Protein AF-A0A3A4VIE0-F1 (afdb_monomer_lite)

Secondary structure (DSSP, 8-state):
--HHHHHHHHHT----HHHHHHHHHHHHHHHHHHHHHHHHHHHHHHHHHHHTGGGSSSHHHHHHHHHHSHHHHHHHHHHHHHHHHHHHHHHHHHHHHHHHHHHHH-

Sequence (106 aa):
MEFKQIINRVEQGGLSGDEIASYRNFCAVWLYRFYEEVGNLSAKAAVWMTANRENYKSQAECERAWDATEEGQTLTRKKNTIKGLEHIQEVLTSQHFMLTKELKNT

Radius of gyration: 19.25 Å; chains: 1; bounding box: 42×22×57 Å

Foldseek 3Di:
DDPVVLVVVLVVDPDDLVNLVVLLVVLVVLLVVLVVLLVVLVVVLVVQCVVCVVVDPDSVRSLVVCCPDPSNVVSVVSVVVSVVSVVSNVSSVVVNVVVVVVVVVD

Structure (mmCIF, N/CA/C/O backbone):
data_AF-A0A3A4VIE0-F1
#
_entry.id   AF-A0A3A4VIE0-F1
#
loop_
_atom_site.group_PDB
_atom_site.id
_atom_site.type_symbol
_atom_site.label_atom_id
_atom_site.label_alt_id
_atom_site.label_comp_id
_atom_site.label_asym_id
_atom_site.label_entity_id
_atom_site.label_seq_id
_atom_site.pdbx_PDB_ins_code
_atom_site.Cartn_x
_atom_site.Cartn_y
_atom_site.Cartn_z
_atom_site.occupancy
_atom_site.B_iso_or_equiv
_atom_site.auth_seq_id
_atom_site.auth_comp_id
_atom_site.auth_asym_id
_atom_site.auth_atom_id
_atom_site.pdbx_PDB_model_num
ATOM 1 N N . MET A 1 1 ? -13.818 -13.597 5.359 1.00 57.72 1 MET A N 1
ATOM 2 C CA . MET A 1 1 ? -14.251 -12.188 5.388 1.00 57.72 1 MET A CA 1
ATOM 3 C C . MET A 1 1 ? -13.438 -11.453 4.346 1.00 57.72 1 MET A C 1
ATOM 5 O O . MET A 1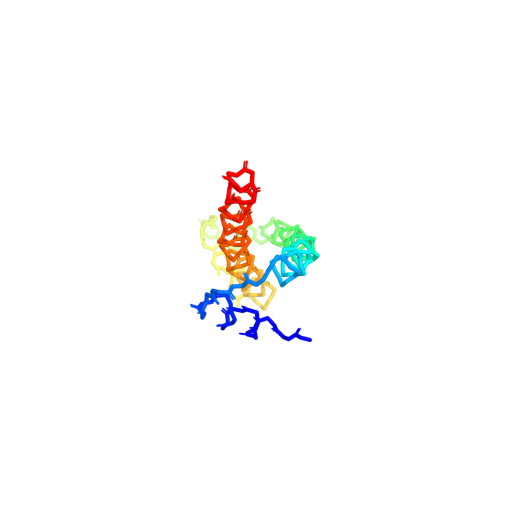 1 ? -12.216 -11.549 4.378 1.00 57.72 1 MET A O 1
ATOM 9 N N . GLU A 1 2 ? -14.098 -10.835 3.377 1.00 72.94 2 GLU A N 1
ATOM 10 C CA . GLU A 1 2 ? -13.431 -10.136 2.278 1.00 72.94 2 GLU A CA 1
ATOM 11 C C . GLU A 1 2 ? -13.166 -8.671 2.635 1.00 72.94 2 GLU A C 1
ATOM 13 O O . GLU A 1 2 ? -13.917 -8.063 3.395 1.00 72.94 2 GLU A O 1
ATOM 18 N N . PHE A 1 3 ? -12.122 -8.082 2.047 1.00 70.69 3 PHE A N 1
ATOM 19 C CA . PHE A 1 3 ? -11.702 -6.699 2.305 1.00 70.69 3 PHE A CA 1
ATOM 20 C C . PHE A 1 3 ? -12.848 -5.682 2.149 1.00 70.69 3 PHE A C 1
ATOM 22 O O . PHE A 1 3 ? -13.045 -4.819 3.000 1.00 70.69 3 PHE A O 1
ATOM 29 N N . LYS A 1 4 ? -13.681 -5.857 1.115 1.00 79.50 4 LYS A N 1
ATOM 30 C CA . LYS A 1 4 ? -14.856 -5.015 0.849 1.00 79.50 4 LYS A CA 1
ATOM 31 C C . LYS A 1 4 ? -15.886 -5.037 1.987 1.00 79.50 4 LYS A C 1
ATOM 33 O O . LYS A 1 4 ? -16.542 -4.033 2.237 1.00 79.50 4 LYS A O 1
ATOM 38 N N . GLN A 1 5 ? -16.024 -6.164 2.687 1.00 83.00 5 GLN A N 1
ATOM 39 C CA . GLN A 1 5 ? -16.972 -6.298 3.798 1.00 83.00 5 GLN A CA 1
ATOM 40 C C . GLN A 1 5 ? -16.523 -5.477 5.011 1.00 83.00 5 GLN A C 1
ATOM 42 O O . GLN A 1 5 ? -17.357 -4.856 5.662 1.00 83.00 5 GLN A O 1
ATOM 47 N N . ILE A 1 6 ? -15.213 -5.434 5.275 1.00 82.06 6 ILE A N 1
ATOM 48 C CA . ILE A 1 6 ? -14.641 -4.639 6.369 1.00 82.06 6 ILE A CA 1
ATOM 49 C C . ILE A 1 6 ? -14.801 -3.148 6.074 1.00 82.06 6 ILE A C 1
ATOM 51 O O . ILE A 1 6 ? -15.248 -2.419 6.950 1.00 82.06 6 ILE A O 1
ATOM 55 N N . ILE A 1 7 ? -14.527 -2.708 4.840 1.00 80.62 7 ILE A N 1
ATOM 56 C CA . ILE A 1 7 ? -14.722 -1.305 4.432 1.00 80.62 7 ILE A CA 1
ATOM 57 C C . ILE A 1 7 ? -16.167 -0.872 4.666 1.00 80.62 7 ILE A C 1
ATOM 59 O O . ILE A 1 7 ? -16.407 0.063 5.424 1.00 80.62 7 ILE A O 1
ATOM 63 N N . ASN A 1 8 ? -17.125 -1.605 4.094 1.00 85.81 8 ASN A N 1
ATOM 64 C CA . ASN A 1 8 ? -18.542 -1.277 4.233 1.00 85.81 8 ASN A CA 1
ATOM 65 C C . ASN A 1 8 ? -18.970 -1.225 5.707 1.00 85.81 8 ASN A C 1
ATOM 67 O O . ASN A 1 8 ? -19.764 -0.374 6.098 1.00 85.81 8 ASN A O 1
ATOM 71 N N . ARG A 1 9 ? -18.451 -2.136 6.540 1.00 87.12 9 ARG A N 1
ATOM 72 C CA . ARG A 1 9 ? -18.788 -2.175 7.965 1.00 87.12 9 ARG A CA 1
ATOM 73 C C . ARG A 1 9 ? -18.185 -0.995 8.732 1.00 87.12 9 ARG A C 1
ATOM 75 O O . ARG A 1 9 ? -18.868 -0.442 9.589 1.00 87.12 9 ARG A O 1
ATOM 82 N N . VAL A 1 10 ? -16.952 -0.596 8.415 1.00 84.50 10 VAL A N 1
ATOM 83 C CA . VAL A 1 10 ? -16.289 0.585 8.996 1.00 84.50 10 VAL A CA 1
ATOM 84 C C . VAL A 1 10 ? -17.020 1.871 8.604 1.00 84.50 10 VAL A C 1
ATOM 86 O O . VAL A 1 10 ? -17.255 2.712 9.470 1.00 84.50 10 VAL A O 1
ATOM 89 N N . GLU A 1 11 ? -17.439 1.998 7.342 1.00 84.31 11 GLU A N 1
ATOM 90 C CA . GLU A 1 11 ? -18.217 3.142 6.841 1.00 84.31 11 GLU A CA 1
ATOM 91 C C . GLU A 1 11 ? -19.582 3.282 7.530 1.00 84.31 11 GLU A C 1
ATOM 93 O O . GLU A 1 11 ? -20.022 4.396 7.806 1.00 84.31 11 GLU A O 1
ATOM 98 N N . GLN A 1 12 ? -20.241 2.165 7.854 1.00 86.31 12 GLN A N 1
ATOM 99 C CA . GLN A 1 12 ? -21.518 2.160 8.581 1.00 86.31 12 GLN A CA 1
ATOM 100 C C . GLN A 1 12 ? -21.402 2.672 10.029 1.00 86.31 12 GLN A C 1
ATOM 102 O O . GLN A 1 12 ? -22.414 3.043 10.623 1.00 86.31 12 GLN A O 1
ATOM 107 N N . GLY A 1 13 ? -20.194 2.706 10.602 1.00 82.19 13 GLY A N 1
ATOM 108 C CA . GLY A 1 13 ? -19.962 3.154 11.975 1.00 82.19 13 GLY A CA 1
ATOM 109 C C . GLY A 1 13 ? -20.574 2.234 13.040 1.00 82.19 13 GLY A C 1
ATOM 110 O O . GLY A 1 13 ? -21.009 1.117 12.761 1.00 82.19 13 GLY A O 1
ATOM 111 N N . GLY A 1 14 ? -20.565 2.680 14.301 1.00 82.50 14 GLY A N 1
ATOM 112 C CA . GLY A 1 14 ? -21.124 1.908 15.421 1.00 82.50 14 GLY A CA 1
ATOM 113 C C . GLY A 1 14 ? -20.462 0.537 15.599 1.00 82.50 14 GLY A C 1
ATOM 114 O O . GLY A 1 14 ? -21.149 -0.471 15.769 1.00 82.50 14 GLY A O 1
ATOM 115 N N . LEU A 1 15 ? -19.136 0.476 15.465 1.00 86.88 15 LEU A N 1
ATOM 116 C CA . LEU A 1 15 ? -18.385 -0.756 15.684 1.00 86.88 15 LEU A CA 1
ATOM 117 C C . LEU A 1 15 ? -18.271 -1.053 17.179 1.00 86.88 15 LEU A C 1
ATOM 119 O O . LEU A 1 15 ? -17.959 -0.170 17.979 1.00 86.88 15 LEU A O 1
ATOM 123 N N . SER A 1 16 ? -18.468 -2.316 17.541 1.00 88.38 16 SER A N 1
ATOM 124 C CA . SER A 1 16 ? -18.116 -2.825 18.865 1.00 88.38 16 SER A CA 1
ATOM 125 C C . SER A 1 16 ? -16.595 -2.868 19.063 1.00 88.38 16 SER A C 1
ATOM 127 O O . SER A 1 16 ? -15.816 -2.899 18.105 1.00 88.38 16 SER A O 1
ATOM 129 N N . GLY A 1 17 ? -16.156 -2.912 20.326 1.00 86.38 17 GLY A N 1
ATOM 130 C CA . GLY A 1 17 ? -14.735 -3.059 20.662 1.00 86.38 17 GLY A CA 1
ATOM 131 C C . GLY A 1 17 ? -14.098 -4.308 20.038 1.00 86.38 17 GLY A C 1
ATOM 132 O O . GLY A 1 17 ? -12.982 -4.229 19.523 1.00 86.38 17 GLY A O 1
ATOM 133 N N . ASP A 1 18 ? -14.832 -5.425 20.007 1.00 88.94 18 ASP A N 1
ATOM 134 C CA . ASP A 1 18 ? -14.372 -6.690 19.421 1.00 88.94 18 ASP A CA 1
ATOM 135 C C . ASP A 1 18 ? -14.240 -6.609 17.894 1.00 88.94 18 ASP A C 1
ATOM 137 O O . ASP A 1 18 ? -13.251 -7.086 17.330 1.00 88.94 18 ASP A O 1
ATOM 141 N N . GLU A 1 19 ? -15.191 -5.958 17.212 1.00 90.62 19 GLU A N 1
ATOM 142 C CA . GLU A 1 19 ? -15.096 -5.698 15.769 1.00 90.62 19 GLU A CA 1
ATOM 143 C C . GLU A 1 19 ? -13.873 -4.835 15.452 1.00 90.62 19 GLU A C 1
ATOM 145 O O . GLU A 1 19 ? -13.097 -5.170 14.557 1.00 90.62 19 GLU A O 1
ATOM 150 N N . ILE A 1 20 ? -13.642 -3.769 16.223 1.00 88.88 20 ILE A N 1
ATOM 151 C CA . ILE A 1 20 ? -12.481 -2.895 16.030 1.00 88.88 20 ILE A CA 1
ATOM 152 C C . ILE A 1 20 ? -11.176 -3.667 16.227 1.00 88.88 20 ILE A C 1
ATOM 154 O O . ILE A 1 20 ? -10.267 -3.552 15.403 1.00 88.88 20 ILE A O 1
ATOM 158 N N . ALA A 1 21 ? -11.066 -4.472 17.286 1.00 88.44 21 ALA A N 1
ATOM 159 C CA . ALA A 1 21 ? -9.880 -5.289 17.532 1.00 88.44 21 ALA A CA 1
ATOM 160 C C . ALA A 1 21 ? -9.639 -6.291 16.390 1.00 88.44 21 ALA A C 1
ATOM 162 O O . ALA A 1 21 ? -8.520 -6.391 15.875 1.00 88.44 21 ALA A O 1
ATOM 163 N N . SER A 1 22 ? -10.697 -6.973 15.943 1.00 91.25 22 SER A N 1
ATOM 164 C CA . SER A 1 22 ? -10.643 -7.931 14.837 1.00 91.25 22 SER A CA 1
ATOM 165 C C . SER A 1 22 ? -10.202 -7.272 13.527 1.00 91.25 22 SER A C 1
ATOM 167 O O . SER A 1 22 ? -9.290 -7.762 12.856 1.00 91.25 22 SER A O 1
ATOM 169 N N . TYR A 1 23 ? -10.773 -6.114 13.185 1.00 92.50 23 TYR A N 1
ATOM 170 C CA . TYR A 1 23 ? -10.452 -5.406 11.945 1.00 92.50 23 TYR A CA 1
ATOM 171 C C . TYR A 1 23 ? -9.063 -4.768 11.973 1.00 92.50 23 TYR A C 1
ATOM 173 O O . TYR A 1 23 ? -8.373 -4.783 10.954 1.00 92.50 23 TYR A O 1
ATOM 181 N N . ARG A 1 24 ? -8.590 -4.280 13.129 1.00 90.06 24 ARG A N 1
ATOM 182 C CA . ARG A 1 24 ? -7.201 -3.810 13.278 1.00 90.06 24 ARG A CA 1
ATOM 183 C C . ARG A 1 24 ? -6.205 -4.951 13.092 1.00 90.06 24 ARG A C 1
ATOM 185 O O . ARG A 1 24 ? -5.217 -4.774 12.383 1.00 90.06 24 ARG A O 1
ATOM 192 N N . ASN A 1 25 ? -6.482 -6.125 13.664 1.00 91.00 25 ASN A N 1
ATOM 193 C CA . ASN A 1 25 ? -5.648 -7.311 13.463 1.00 91.00 25 ASN A CA 1
ATOM 194 C C . ASN A 1 25 ? -5.642 -7.760 11.993 1.00 91.00 25 ASN A C 1
ATOM 196 O O . ASN A 1 25 ? -4.584 -8.045 11.435 1.00 91.00 25 ASN A O 1
ATOM 200 N N . PHE A 1 26 ? -6.808 -7.755 11.338 1.00 90.69 26 PHE A N 1
ATOM 201 C CA . PHE A 1 26 ? -6.905 -8.006 9.902 1.00 90.69 26 PHE A CA 1
ATOM 202 C C . PHE A 1 26 ? -6.019 -7.036 9.105 1.00 90.69 26 PHE A C 1
ATOM 204 O O . PHE A 1 26 ? -5.212 -7.487 8.291 1.00 90.69 26 PHE A O 1
ATOM 211 N N . CYS A 1 27 ? -6.120 -5.725 9.358 1.00 91.75 27 CYS A N 1
ATOM 212 C CA . CYS A 1 27 ? -5.324 -4.722 8.646 1.00 91.75 27 CYS A CA 1
ATOM 213 C C . CYS A 1 27 ? -3.822 -4.961 8.835 1.00 91.75 27 CYS A C 1
ATOM 215 O O . CYS A 1 27 ? -3.092 -4.987 7.849 1.00 91.75 27 CYS A O 1
ATOM 217 N N . ALA A 1 28 ? -3.375 -5.225 10.066 1.00 91.44 28 ALA A N 1
ATOM 218 C CA . ALA A 1 28 ? -1.966 -5.47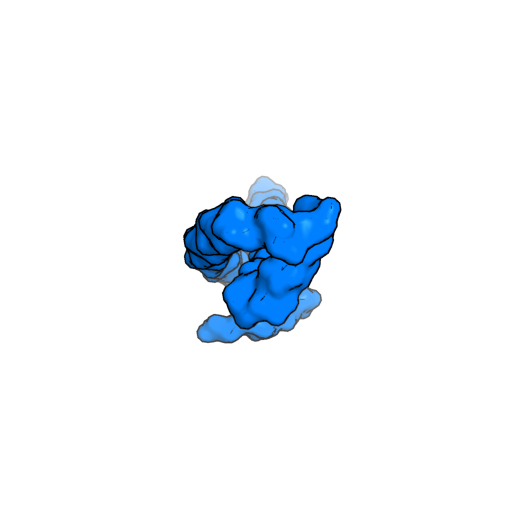1 10.367 1.00 91.44 28 ALA A CA 1
ATOM 219 C C . ALA A 1 28 ? -1.396 -6.678 9.598 1.00 91.44 28 ALA A C 1
ATOM 221 O O . ALA A 1 28 ? -0.329 -6.578 8.989 1.00 91.44 28 ALA A O 1
ATOM 222 N N . VAL A 1 29 ? -2.122 -7.803 9.572 1.00 92.25 29 VAL A N 1
ATOM 223 C CA . VAL A 1 29 ? -1.692 -9.018 8.856 1.00 92.25 29 VAL A CA 1
ATOM 224 C C . VAL A 1 29 ? -1.588 -8.771 7.352 1.00 92.25 29 VAL A C 1
ATOM 226 O O . VAL A 1 29 ? -0.621 -9.195 6.717 1.00 92.25 29 VAL A O 1
ATOM 229 N N . TRP A 1 30 ? -2.575 -8.094 6.765 1.00 91.81 30 TRP A N 1
ATOM 230 C CA . TRP A 1 30 ? -2.585 -7.836 5.326 1.00 91.81 30 TRP A CA 1
ATOM 231 C C . TRP A 1 30 ? -1.561 -6.789 4.906 1.00 91.81 30 TRP A C 1
ATOM 233 O O . TRP A 1 30 ? -0.895 -6.983 3.893 1.00 91.81 30 TRP A O 1
ATOM 243 N N . LEU A 1 31 ? -1.388 -5.725 5.689 1.00 94.06 31 LEU A N 1
ATOM 244 C CA . LEU A 1 31 ? -0.352 -4.726 5.441 1.00 94.06 31 LEU A CA 1
ATOM 245 C C . LEU A 1 31 ? 1.032 -5.360 5.453 1.00 94.06 31 LEU A C 1
ATOM 247 O O . LEU A 1 31 ? 1.787 -5.149 4.510 1.00 94.06 31 LEU A O 1
ATOM 251 N N . TYR A 1 32 ? 1.336 -6.200 6.447 1.00 94.81 32 TYR A N 1
ATOM 252 C CA . TYR A 1 32 ? 2.605 -6.926 6.497 1.00 94.81 32 TYR A CA 1
ATOM 253 C C . TYR A 1 32 ? 2.870 -7.710 5.202 1.00 94.81 32 TYR A C 1
ATOM 255 O O . TYR A 1 32 ? 3.907 -7.520 4.566 1.00 94.81 32 TYR A O 1
ATOM 263 N N . ARG A 1 33 ? 1.898 -8.521 4.760 1.00 93.19 33 ARG A N 1
ATOM 264 C CA . ARG A 1 33 ? 2.011 -9.307 3.520 1.00 93.19 33 ARG A CA 1
ATOM 265 C C . ARG A 1 33 ? 2.202 -8.422 2.293 1.00 93.19 33 ARG A C 1
ATOM 267 O O . ARG A 1 33 ? 3.061 -8.695 1.460 1.00 93.19 33 ARG A O 1
ATOM 274 N N . PHE A 1 34 ? 1.423 -7.350 2.174 1.00 94.19 34 PHE A N 1
ATOM 275 C CA . PHE A 1 34 ? 1.537 -6.462 1.023 1.00 94.19 34 PHE A CA 1
ATOM 276 C C . PHE A 1 34 ? 2.855 -5.690 1.005 1.00 94.19 34 PHE A C 1
ATOM 278 O O . PHE A 1 34 ? 3.408 -5.515 -0.077 1.00 94.19 34 PHE A O 1
ATOM 285 N N . TYR A 1 35 ? 3.388 -5.258 2.151 1.00 96.38 35 TYR A N 1
ATOM 286 C CA . TYR A 1 35 ? 4.706 -4.623 2.194 1.00 96.38 35 TYR A CA 1
ATOM 287 C C . TYR A 1 35 ? 5.817 -5.585 1.779 1.00 96.38 35 TYR A C 1
ATOM 289 O O . TYR A 1 35 ? 6.710 -5.175 1.041 1.00 96.38 35 TYR A O 1
ATOM 297 N N . GLU A 1 36 ? 5.754 -6.854 2.189 1.00 96.94 36 GLU A N 1
ATOM 298 C CA . GLU A 1 36 ? 6.712 -7.876 1.755 1.00 96.94 36 GLU A CA 1
ATOM 299 C C . GLU A 1 36 ? 6.658 -8.076 0.230 1.00 96.94 36 GLU A C 1
ATOM 301 O O . GLU A 1 36 ? 7.676 -8.000 -0.462 1.00 96.94 36 GLU A O 1
ATOM 306 N N . GLU A 1 37 ? 5.456 -8.240 -0.325 1.00 95.44 37 GLU A N 1
ATOM 307 C CA . GLU A 1 37 ? 5.254 -8.379 -1.769 1.00 95.44 37 GLU A CA 1
ATOM 308 C C . GLU A 1 37 ? 5.701 -7.134 -2.550 1.00 95.44 37 GLU A C 1
ATOM 310 O O . GLU A 1 37 ? 6.327 -7.252 -3.607 1.00 95.44 37 GLU A O 1
ATOM 315 N N . VAL A 1 38 ? 5.405 -5.935 -2.039 1.00 96.44 38 VAL A N 1
ATOM 316 C CA . VAL A 1 38 ? 5.857 -4.666 -2.625 1.00 96.44 38 VAL A CA 1
ATOM 317 C C . VAL A 1 38 ? 7.373 -4.550 -2.559 1.00 96.44 38 VAL A C 1
ATOM 319 O O . VAL A 1 38 ? 7.969 -4.144 -3.552 1.00 96.44 38 VAL A O 1
ATOM 322 N N . GLY A 1 39 ? 8.008 -4.946 -1.455 1.00 96.94 39 GLY A N 1
ATOM 323 C CA . GLY A 1 39 ? 9.465 -4.975 -1.327 1.00 96.94 39 GLY A CA 1
ATOM 324 C C . GLY A 1 39 ? 10.111 -5.854 -2.398 1.00 96.94 39 GLY A C 1
ATOM 325 O O . GLY A 1 39 ? 11.020 -5.409 -3.102 1.00 96.94 39 GLY A O 1
ATOM 326 N N . ASN A 1 40 ? 9.568 -7.056 -2.606 1.00 96.88 40 ASN A N 1
ATOM 327 C CA . ASN A 1 40 ? 10.032 -7.979 -3.642 1.00 96.88 40 ASN A CA 1
ATOM 328 C C . ASN A 1 40 ? 9.864 -7.403 -5.058 1.00 96.88 40 ASN A C 1
ATOM 330 O O . ASN A 1 40 ? 10.790 -7.454 -5.870 1.00 96.88 40 ASN A O 1
ATOM 334 N N . LEU A 1 41 ? 8.704 -6.817 -5.363 1.00 95.94 41 LEU A N 1
ATOM 335 C CA . LEU A 1 41 ? 8.444 -6.186 -6.661 1.00 95.94 41 LEU A CA 1
ATOM 336 C C . LEU A 1 41 ? 9.300 -4.931 -6.884 1.00 95.94 41 LEU A C 1
ATOM 338 O O . LEU A 1 41 ? 9.762 -4.695 -7.997 1.00 95.94 41 LEU A O 1
ATOM 342 N N . SER A 1 42 ? 9.557 -4.142 -5.842 1.00 95.19 42 SER A N 1
ATOM 343 C CA . SER A 1 42 ? 10.448 -2.982 -5.905 1.00 95.19 42 SER A CA 1
ATOM 344 C C . SER A 1 42 ? 11.901 -3.383 -6.153 1.00 95.19 42 SER A C 1
ATOM 346 O O . SER A 1 42 ? 12.585 -2.713 -6.925 1.00 95.19 42 SER A O 1
ATOM 348 N N . ALA A 1 43 ? 12.365 -4.493 -5.574 1.00 96.62 43 ALA A N 1
ATOM 349 C CA . ALA A 1 43 ? 13.686 -5.036 -5.880 1.00 96.62 43 ALA A CA 1
ATOM 350 C C . ALA A 1 43 ? 13.784 -5.485 -7.349 1.00 96.62 43 ALA A C 1
ATOM 352 O O . ALA A 1 43 ? 14.741 -5.127 -8.037 1.00 96.62 43 ALA A O 1
ATOM 353 N N . LYS A 1 44 ? 12.763 -6.189 -7.864 1.00 96.38 44 LYS A N 1
ATOM 354 C CA . LYS A 1 44 ? 12.682 -6.553 -9.291 1.00 96.38 44 LYS A CA 1
ATOM 355 C C . LYS A 1 44 ? 12.710 -5.326 -10.202 1.00 96.38 44 LYS A C 1
ATOM 357 O O . LYS A 1 44 ? 13.467 -5.308 -11.169 1.00 96.38 44 LYS A O 1
ATOM 362 N N . ALA A 1 45 ? 11.953 -4.288 -9.849 1.00 95.44 45 ALA A N 1
ATOM 363 C CA . ALA A 1 45 ? 11.925 -3.025 -10.575 1.00 95.44 45 ALA A CA 1
ATOM 364 C C . ALA A 1 45 ? 13.321 -2.394 -10.666 1.00 95.44 45 ALA A C 1
ATOM 366 O O . ALA A 1 45 ? 13.749 -1.993 -11.744 1.00 95.44 45 ALA A O 1
ATOM 367 N N . ALA A 1 46 ? 14.062 -2.350 -9.554 1.00 95.62 46 ALA A N 1
ATOM 368 C CA . ALA A 1 46 ? 15.410 -1.787 -9.521 1.00 95.62 46 ALA A CA 1
ATOM 369 C C . ALA A 1 46 ? 16.391 -2.563 -10.419 1.00 95.62 46 ALA A C 1
ATOM 371 O O . ALA A 1 46 ? 17.164 -1.955 -11.165 1.00 95.62 46 ALA A O 1
ATOM 372 N N . VAL A 1 47 ? 16.334 -3.901 -10.393 1.00 97.38 47 VAL A N 1
ATOM 373 C CA . VAL A 1 47 ? 17.162 -4.762 -11.257 1.00 97.38 47 VAL A CA 1
ATOM 374 C C . VAL A 1 47 ? 16.818 -4.538 -12.729 1.00 97.38 47 VAL A C 1
ATOM 376 O O . VAL A 1 47 ? 17.712 -4.311 -13.545 1.00 97.38 47 VAL A O 1
ATOM 379 N N . TRP A 1 48 ? 15.528 -4.540 -13.066 1.00 95.81 48 TRP A N 1
ATOM 380 C CA . TRP A 1 48 ? 15.064 -4.330 -14.433 1.00 95.81 48 TRP A CA 1
ATOM 381 C 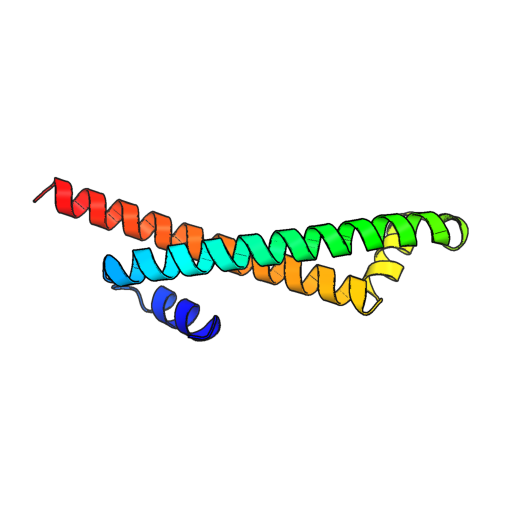C . TRP A 1 48 ? 15.446 -2.944 -14.962 1.00 95.81 48 TRP A C 1
ATOM 383 O O . TRP A 1 48 ? 15.989 -2.836 -16.061 1.00 95.81 48 TRP A O 1
ATOM 393 N N . MET A 1 49 ? 15.230 -1.888 -14.172 1.00 94.19 49 MET A N 1
ATOM 394 C CA . MET A 1 49 ? 15.567 -0.517 -14.565 1.00 94.19 49 MET A CA 1
ATOM 395 C C . MET A 1 49 ? 17.073 -0.327 -14.743 1.00 94.19 49 MET A C 1
ATOM 397 O O . MET A 1 49 ? 17.491 0.398 -15.642 1.00 94.19 49 MET A O 1
ATOM 401 N N . THR A 1 50 ? 17.892 -1.003 -13.931 1.00 94.75 50 THR A N 1
ATOM 402 C CA . THR A 1 50 ? 19.353 -1.003 -14.097 1.00 94.75 50 THR A CA 1
ATOM 403 C C . THR A 1 50 ? 19.748 -1.662 -15.417 1.00 94.75 50 THR A C 1
ATOM 405 O O . THR A 1 50 ? 20.527 -1.086 -16.171 1.00 94.75 50 THR A O 1
ATOM 408 N N . ALA A 1 51 ? 19.170 -2.825 -15.731 1.00 95.19 51 ALA A N 1
ATOM 409 C CA . ALA A 1 51 ? 19.465 -3.566 -16.959 1.00 95.19 51 ALA A CA 1
ATOM 410 C C . ALA A 1 51 ? 18.993 -2.853 -18.238 1.00 95.19 51 ALA A C 1
ATOM 412 O O . ALA A 1 51 ? 19.569 -3.056 -19.302 1.00 95.19 51 ALA A O 1
ATOM 413 N N . ASN A 1 52 ? 17.958 -2.015 -18.146 1.00 94.06 52 ASN A N 1
ATOM 414 C CA . ASN A 1 52 ? 17.367 -1.331 -19.298 1.00 94.06 52 ASN A CA 1
ATOM 415 C C . ASN A 1 52 ? 17.696 0.166 -19.361 1.00 94.06 52 ASN A C 1
ATOM 417 O O . ASN A 1 52 ? 17.174 0.867 -20.224 1.00 94.06 52 ASN A O 1
ATOM 421 N N . ARG A 1 53 ? 18.557 0.677 -18.474 1.00 90.19 53 ARG A N 1
ATOM 422 C CA . ARG A 1 53 ? 18.830 2.116 -18.346 1.00 90.19 53 ARG A CA 1
ATOM 423 C C . ARG A 1 53 ? 19.283 2.764 -19.655 1.00 90.19 53 ARG A C 1
ATOM 425 O O . ARG A 1 53 ? 18.866 3.878 -19.948 1.00 90.19 53 ARG A O 1
ATOM 432 N N . GLU A 1 54 ? 20.120 2.076 -20.423 1.00 92.31 54 GLU A N 1
ATOM 433 C CA . GLU A 1 54 ? 20.674 2.580 -21.688 1.00 92.31 54 GLU A CA 1
ATOM 434 C C . GLU A 1 54 ? 19.649 2.580 -22.834 1.00 92.31 54 GLU A C 1
ATOM 436 O O . GLU A 1 54 ? 19.816 3.306 -23.811 1.00 9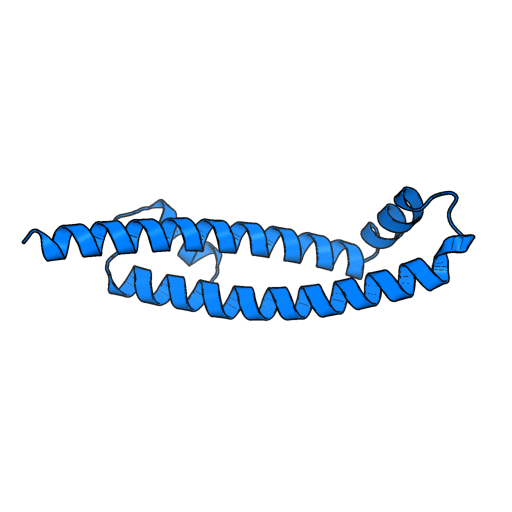2.31 54 GLU A O 1
ATOM 441 N N . ASN A 1 55 ? 18.555 1.822 -22.693 1.00 93.94 55 ASN A N 1
ATOM 442 C CA . ASN A 1 55 ? 17.498 1.718 -23.702 1.00 93.94 55 ASN A CA 1
ATOM 443 C C . ASN A 1 55 ? 16.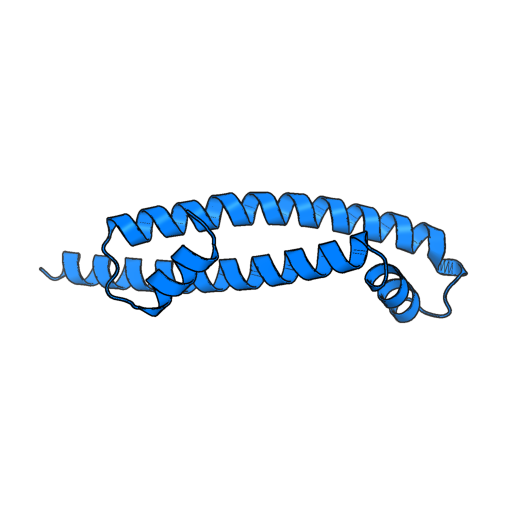510 2.896 -23.657 1.00 93.94 55 ASN A C 1
ATOM 445 O O . ASN A 1 55 ? 15.682 3.035 -24.559 1.00 93.94 55 ASN A O 1
ATOM 449 N N . TYR A 1 56 ? 16.575 3.740 -22.624 1.00 94.31 56 TYR A N 1
ATOM 450 C CA . TYR A 1 56 ? 15.638 4.840 -22.403 1.00 94.31 56 TYR A CA 1
ATOM 451 C C . TYR A 1 56 ? 16.367 6.177 -22.281 1.00 94.31 56 TYR A C 1
ATOM 453 O O . TYR A 1 56 ? 17.453 6.270 -21.714 1.00 94.31 56 TYR A O 1
ATOM 461 N N . LYS A 1 57 ? 15.751 7.255 -22.781 1.00 88.12 57 LYS A N 1
ATOM 462 C CA . LYS A 1 57 ? 16.401 8.576 -22.858 1.00 88.12 57 LYS A CA 1
ATOM 463 C C . LYS A 1 57 ? 16.487 9.273 -21.501 1.00 88.12 57 LYS A C 1
ATOM 465 O O . LYS A 1 57 ? 17.213 10.252 -21.354 1.00 88.12 57 LYS A O 1
ATOM 470 N N . SER A 1 58 ? 15.711 8.814 -20.518 1.00 94.00 58 SER A N 1
ATOM 471 C CA . SER A 1 58 ? 15.674 9.374 -19.168 1.00 94.00 58 SER A CA 1
ATOM 472 C C . SER A 1 58 ? 15.197 8.348 -18.140 1.00 94.00 58 SER A C 1
ATOM 474 O O . SER A 1 58 ? 14.506 7.386 -18.478 1.00 94.00 58 SER A O 1
ATOM 476 N N . GLN A 1 59 ? 15.495 8.604 -16.864 1.00 91.94 59 GLN A N 1
ATOM 477 C CA . GLN A 1 59 ? 14.996 7.792 -15.751 1.00 91.94 59 GLN A CA 1
ATOM 478 C C . GLN A 1 59 ? 13.460 7.730 -15.730 1.00 91.94 59 GLN A C 1
ATOM 480 O O . GLN A 1 59 ? 12.899 6.646 -15.628 1.00 91.94 59 GLN A O 1
ATOM 485 N N . ALA A 1 60 ? 12.781 8.862 -15.932 1.00 93.75 60 ALA A N 1
ATOM 486 C CA . ALA A 1 60 ? 11.319 8.919 -15.949 1.00 93.75 60 ALA A CA 1
ATOM 487 C C . ALA A 1 60 ? 10.690 8.134 -17.116 1.00 93.75 60 ALA A C 1
ATOM 489 O O . ALA A 1 60 ? 9.524 7.752 -17.058 1.00 93.75 60 ALA A O 1
ATOM 490 N N . GLU A 1 61 ? 11.409 7.942 -18.223 1.00 95.56 61 GLU A N 1
ATOM 491 C CA . GLU A 1 61 ? 10.954 7.089 -19.328 1.00 95.56 61 GLU A CA 1
ATOM 492 C C . GLU A 1 61 ? 11.144 5.603 -19.000 1.00 95.56 61 GLU A C 1
ATOM 494 O O . GLU A 1 61 ? 10.234 4.815 -19.241 1.00 95.56 61 GLU A O 1
ATOM 499 N N . CYS A 1 62 ? 12.267 5.245 -18.369 1.00 94.94 62 CYS A N 1
ATOM 500 C CA . CYS A 1 62 ? 12.521 3.892 -17.870 1.00 94.94 62 CYS A CA 1
ATOM 501 C C . CYS A 1 62 ? 11.488 3.473 -16.806 1.00 94.94 62 CYS A C 1
ATOM 503 O O . CYS A 1 62 ? 10.926 2.384 -16.885 1.00 94.94 62 CYS A O 1
ATOM 505 N N . GLU A 1 63 ? 11.162 4.363 -15.864 1.00 93.81 63 GLU A N 1
ATOM 506 C CA . GLU A 1 63 ? 10.129 4.138 -14.842 1.00 93.81 63 GLU A CA 1
ATOM 507 C C . GLU A 1 63 ? 8.742 3.941 -15.470 1.00 93.81 63 GLU A C 1
ATOM 509 O O . GLU A 1 63 ? 8.052 2.979 -15.147 1.00 93.81 63 GLU A O 1
ATOM 514 N N . ARG A 1 64 ? 8.359 4.779 -16.445 1.00 94.81 64 ARG A N 1
ATOM 515 C CA . ARG A 1 64 ? 7.092 4.607 -17.180 1.00 94.81 64 ARG A CA 1
ATOM 516 C C . ARG A 1 64 ? 7.035 3.291 -17.952 1.00 94.81 64 ARG A C 1
ATOM 518 O O . ARG A 1 64 ? 5.973 2.677 -18.028 1.00 94.81 64 ARG A O 1
ATOM 525 N N . ALA A 1 65 ? 8.154 2.864 -18.532 1.00 96.06 65 ALA A N 1
ATOM 526 C CA . ALA A 1 65 ? 8.231 1.589 -19.230 1.00 96.06 65 ALA A CA 1
ATOM 527 C C . ALA A 1 65 ? 8.102 0.404 -18.263 1.00 96.06 65 ALA A C 1
ATOM 529 O O . ALA A 1 65 ? 7.376 -0.542 -18.565 1.00 96.06 65 ALA A O 1
ATOM 530 N N . TRP A 1 66 ? 8.730 0.482 -17.085 1.00 95.88 66 TRP A N 1
ATOM 531 C CA . TRP A 1 66 ? 8.529 -0.493 -16.015 1.00 95.88 66 TRP A CA 1
ATOM 532 C C . TRP A 1 66 ? 7.064 -0.543 -15.572 1.00 95.88 66 TRP A C 1
ATOM 534 O O . TRP A 1 66 ? 6.476 -1.622 -15.529 1.00 95.88 66 TRP A O 1
ATOM 544 N N . ASP A 1 67 ? 6.450 0.608 -15.304 1.00 95.12 67 ASP A N 1
ATOM 545 C CA . ASP A 1 67 ? 5.059 0.699 -14.850 1.00 95.12 67 ASP A CA 1
ATOM 546 C C . ASP A 1 67 ? 4.058 0.141 -15.874 1.00 95.12 67 ASP A C 1
ATOM 548 O O . ASP A 1 67 ? 2.967 -0.291 -15.498 1.00 95.12 67 ASP A O 1
ATOM 552 N N . ALA A 1 68 ? 4.425 0.105 -17.159 1.00 95.56 68 ALA A N 1
ATOM 553 C CA . ALA A 1 68 ? 3.625 -0.507 -18.215 1.00 95.56 68 ALA A CA 1
ATOM 554 C C . ALA A 1 68 ? 3.685 -2.049 -18.224 1.00 95.56 68 ALA A C 1
ATOM 556 O O . ALA A 1 68 ? 2.781 -2.677 -18.780 1.00 95.56 68 ALA A O 1
ATOM 557 N N . THR A 1 69 ? 4.701 -2.666 -17.609 1.00 96.12 69 THR A N 1
ATOM 558 C CA . THR A 1 69 ? 4.812 -4.131 -17.479 1.00 96.12 69 THR A CA 1
ATOM 559 C C . THR A 1 69 ? 3.754 -4.702 -16.527 1.00 96.12 69 THR A C 1
ATOM 561 O O . THR A 1 69 ? 3.224 -3.997 -15.669 1.00 96.12 69 THR A O 1
ATOM 564 N N . GLU A 1 70 ? 3.462 -6.003 -16.622 1.00 96.56 70 GLU A N 1
ATOM 565 C CA . GLU A 1 70 ? 2.525 -6.672 -15.703 1.00 96.56 70 GLU A CA 1
ATOM 566 C C . GLU A 1 70 ? 2.969 -6.562 -14.232 1.00 96.56 70 GLU A C 1
ATOM 568 O O . GLU A 1 70 ? 2.158 -6.274 -13.343 1.00 96.56 70 GLU A O 1
ATOM 573 N N . GLU A 1 71 ? 4.267 -6.733 -13.966 1.00 96.25 71 GLU A N 1
ATOM 574 C CA . GLU A 1 71 ? 4.829 -6.609 -12.619 1.00 96.25 71 GLU A CA 1
ATOM 575 C C . GLU A 1 71 ? 4.775 -5.159 -12.110 1.00 96.25 71 GLU A C 1
ATOM 577 O O . GLU A 1 71 ? 4.410 -4.935 -10.953 1.00 96.25 71 GLU A O 1
ATOM 582 N N . GLY A 1 72 ? 5.051 -4.168 -12.966 1.00 96.69 72 GLY A N 1
ATOM 583 C CA . GLY A 1 72 ? 4.939 -2.743 -12.629 1.00 96.69 72 GLY A CA 1
ATOM 584 C C . GLY A 1 72 ? 3.502 -2.305 -12.334 1.00 96.69 72 GLY A C 1
ATOM 585 O O . GLY A 1 72 ? 3.235 -1.649 -11.320 1.00 96.69 72 GLY A O 1
ATOM 586 N N . GLN A 1 73 ? 2.537 -2.759 -13.138 1.00 97.00 73 GLN A N 1
ATOM 587 C CA . GLN A 1 73 ? 1.114 -2.547 -12.859 1.00 97.00 73 GLN A CA 1
ATOM 588 C C . GLN A 1 73 ? 0.700 -3.209 -11.541 1.00 97.00 73 GLN A C 1
ATOM 590 O O . GLN A 1 73 ? -0.040 -2.618 -10.749 1.00 97.00 73 GLN A O 1
ATOM 595 N N . THR A 1 74 ? 1.195 -4.419 -11.272 1.00 96.62 74 THR A N 1
ATOM 596 C CA . THR A 1 74 ? 0.931 -5.140 -10.021 1.00 96.62 74 THR A CA 1
ATOM 597 C C . THR A 1 74 ? 1.505 -4.401 -8.813 1.00 96.62 74 THR A C 1
ATOM 599 O O . THR A 1 74 ? 0.801 -4.236 -7.814 1.00 96.62 74 THR A O 1
ATOM 602 N N . LEU A 1 75 ? 2.737 -3.890 -8.907 1.00 96.31 75 LEU A N 1
ATOM 603 C CA . LEU A 1 75 ? 3.366 -3.059 -7.877 1.00 96.31 75 LEU A CA 1
ATOM 604 C C . LEU A 1 75 ? 2.513 -1.826 -7.565 1.00 96.31 75 LEU A C 1
ATOM 606 O O . LEU A 1 75 ? 2.222 -1.547 -6.401 1.00 96.31 75 LEU A O 1
ATOM 610 N N . THR A 1 76 ? 2.064 -1.119 -8.601 1.00 94.38 76 THR A N 1
ATOM 611 C CA . THR A 1 76 ? 1.211 0.068 -8.458 1.00 94.38 76 THR A CA 1
ATOM 612 C C . THR A 1 76 ? -0.122 -0.267 -7.793 1.00 94.38 76 THR A C 1
ATOM 614 O O . THR A 1 76 ? -0.530 0.410 -6.846 1.00 94.38 76 THR A O 1
ATOM 617 N N . ARG A 1 77 ? -0.786 -1.349 -8.222 1.00 93.94 77 ARG A N 1
ATOM 618 C CA . ARG A 1 77 ? -2.037 -1.815 -7.602 1.00 93.94 77 ARG A CA 1
ATOM 619 C C . ARG A 1 77 ? -1.839 -2.134 -6.122 1.00 93.94 77 ARG A C 1
ATOM 621 O O . ARG A 1 77 ? -2.606 -1.639 -5.303 1.00 93.94 77 ARG A O 1
ATOM 628 N N . LYS A 1 78 ? -0.793 -2.886 -5.761 1.00 94.56 78 LYS A N 1
ATOM 629 C CA . LYS A 1 78 ? -0.508 -3.238 -4.359 1.00 94.56 78 LYS A CA 1
ATOM 630 C C . LYS A 1 78 ? -0.198 -2.011 -3.502 1.00 94.56 78 LYS A C 1
ATOM 632 O O . LYS A 1 78 ? -0.741 -1.905 -2.407 1.00 94.56 78 LYS A O 1
ATOM 637 N N . LYS A 1 79 ? 0.578 -1.045 -4.009 1.00 95.38 79 LYS A N 1
ATOM 638 C CA . LYS A 1 79 ? 0.821 0.236 -3.317 1.00 95.38 79 LYS A CA 1
ATOM 639 C C . LYS A 1 79 ? -0.478 0.997 -3.033 1.00 95.38 79 LYS A C 1
ATOM 641 O O . LYS A 1 79 ? -0.639 1.541 -1.946 1.00 95.38 79 LYS A O 1
ATOM 646 N N . ASN A 1 80 ? -1.417 1.018 -3.978 1.00 93.38 80 ASN A N 1
ATOM 647 C CA . ASN A 1 80 ? -2.717 1.660 -3.765 1.00 93.38 80 ASN A CA 1
ATOM 648 C C . ASN A 1 80 ? -3.595 0.887 -2.768 1.00 93.38 80 ASN A C 1
ATOM 650 O O . ASN A 1 80 ? -4.258 1.506 -1.941 1.00 93.38 80 ASN A O 1
ATOM 654 N N . THR A 1 81 ? -3.557 -0.449 -2.790 1.00 91.38 81 THR A N 1
ATOM 655 C CA . THR A 1 81 ? -4.243 -1.281 -1.788 1.00 91.38 81 THR A CA 1
ATOM 656 C C . THR A 1 81 ? -3.710 -1.028 -0.377 1.00 91.38 81 THR A C 1
ATOM 658 O O . THR A 1 81 ? -4.507 -0.897 0.549 1.00 91.38 81 THR A O 1
ATOM 661 N N . ILE A 1 82 ? -2.386 -0.905 -0.213 1.00 94.19 82 ILE A N 1
ATOM 662 C CA . ILE A 1 82 ? -1.749 -0.551 1.067 1.00 94.19 82 ILE A CA 1
ATOM 663 C C . ILE A 1 82 ? -2.297 0.778 1.589 1.00 94.19 82 ILE A C 1
ATOM 665 O O . ILE A 1 82 ? -2.774 0.812 2.716 1.00 94.19 82 ILE A O 1
ATOM 669 N N . LYS A 1 83 ? -2.331 1.831 0.761 1.00 93.06 83 LYS A N 1
ATOM 670 C CA . LYS A 1 83 ? -2.878 3.141 1.167 1.00 93.06 83 LYS A CA 1
ATOM 671 C C . LYS A 1 83 ? -4.324 3.048 1.660 1.00 93.06 83 LYS A C 1
ATOM 673 O O . LYS A 1 83 ? -4.690 3.682 2.644 1.00 93.06 83 LYS A O 1
ATOM 678 N N . GLY A 1 84 ? -5.152 2.244 0.987 1.00 90.00 84 GLY A N 1
ATOM 679 C CA . GLY A 1 84 ? -6.527 1.995 1.425 1.00 90.00 84 GLY A CA 1
ATOM 680 C C . GLY A 1 84 ? -6.592 1.302 2.790 1.00 90.00 84 GLY A C 1
ATOM 681 O O . GLY A 1 84 ? -7.392 1.684 3.639 1.00 90.00 84 GLY A O 1
ATOM 682 N N . LEU A 1 85 ? -5.727 0.312 3.024 1.00 91.19 85 LEU A N 1
ATOM 683 C CA . LEU A 1 85 ? -5.620 -0.392 4.305 1.00 91.19 85 LEU A CA 1
ATOM 684 C C . LEU A 1 85 ? -5.098 0.497 5.438 1.00 91.19 85 LEU A C 1
ATOM 686 O O . LEU A 1 85 ? -5.646 0.444 6.537 1.00 91.19 85 LEU A O 1
ATOM 690 N N . GLU A 1 86 ? -4.077 1.315 5.177 1.00 93.25 86 GLU A N 1
ATOM 691 C CA . GLU A 1 86 ? -3.534 2.287 6.135 1.00 93.25 86 GLU A CA 1
ATOM 692 C C . GLU A 1 86 ? -4.638 3.241 6.606 1.00 93.25 86 GLU A C 1
ATOM 694 O O . GLU A 1 86 ? -4.845 3.400 7.808 1.00 93.25 86 GLU A O 1
ATOM 699 N N . HIS A 1 87 ? -5.429 3.776 5.672 1.00 92.00 87 HIS A N 1
ATOM 700 C CA . HIS A 1 87 ? -6.541 4.663 6.001 1.00 92.00 87 HIS A CA 1
ATOM 701 C C . HIS A 1 87 ? -7.599 3.986 6.890 1.00 92.00 87 HIS A C 1
ATOM 703 O O . HIS A 1 87 ? -8.048 4.551 7.887 1.00 92.00 87 HIS A O 1
ATOM 709 N N . ILE A 1 88 ? -7.974 2.741 6.581 1.00 89.62 88 ILE A N 1
ATOM 710 C CA . ILE A 1 88 ? -8.919 1.975 7.411 1.00 89.62 88 ILE A CA 1
ATOM 711 C C . ILE A 1 88 ? -8.340 1.747 8.812 1.00 89.62 88 ILE A C 1
ATOM 713 O O . ILE A 1 88 ? -9.045 1.901 9.812 1.00 89.62 88 ILE A O 1
ATOM 717 N N . GLN A 1 89 ? -7.053 1.406 8.907 1.00 90.94 89 GLN A N 1
ATOM 718 C CA . GLN A 1 89 ? -6.382 1.207 10.186 1.00 90.94 89 GLN A CA 1
ATOM 719 C C . GLN A 1 89 ? -6.359 2.487 11.036 1.00 90.94 89 GLN A C 1
ATOM 721 O O . GLN A 1 89 ? -6.542 2.402 12.255 1.00 90.94 89 GLN A O 1
ATOM 726 N N . GLU A 1 90 ? -6.170 3.659 10.428 1.00 91.31 90 GLU A N 1
ATOM 727 C CA . GLU A 1 90 ? -6.236 4.961 11.105 1.00 91.31 90 GLU A CA 1
ATOM 728 C C . GLU A 1 90 ? -7.634 5.244 11.669 1.00 91.31 90 GLU A C 1
ATOM 730 O O . GLU A 1 90 ? -7.767 5.614 12.843 1.00 91.31 90 GLU A O 1
ATOM 735 N N . VAL A 1 91 ? -8.684 5.004 10.876 1.00 90.19 91 VAL A N 1
ATOM 736 C CA . VAL A 1 91 ? -10.082 5.172 11.310 1.00 90.19 91 VAL A CA 1
ATOM 737 C C . VAL A 1 91 ? -10.391 4.249 12.488 1.00 90.19 91 VAL A C 1
ATOM 739 O O . VAL A 1 91 ? -10.872 4.703 13.528 1.00 90.19 91 VAL A O 1
ATOM 742 N N . LEU A 1 92 ? -10.051 2.963 12.374 1.00 90.81 92 LEU A N 1
ATOM 743 C CA . LEU A 1 92 ? -10.266 1.975 13.434 1.00 90.81 92 LEU A CA 1
ATOM 744 C C . LEU A 1 92 ? -9.498 2.314 14.715 1.00 90.81 92 LEU A C 1
ATOM 746 O O . LEU A 1 92 ? -10.001 2.131 15.822 1.00 90.81 92 LEU A O 1
ATOM 750 N N . THR A 1 93 ? -8.269 2.807 14.576 1.00 90.06 93 THR A N 1
ATOM 751 C CA . THR A 1 93 ? -7.445 3.227 15.714 1.00 90.06 93 THR A CA 1
ATOM 752 C C . THR A 1 93 ? -8.053 4.446 16.409 1.00 90.06 93 THR A C 1
ATOM 754 O O . THR A 1 93 ? -8.127 4.478 17.636 1.00 90.06 93 THR A O 1
ATOM 757 N N . SER A 1 94 ? -8.577 5.404 15.644 1.00 90.12 94 SER A N 1
ATOM 758 C CA . SER A 1 94 ? -9.292 6.563 16.191 1.00 90.12 94 SER A CA 1
ATOM 759 C C . SER A 1 94 ? -10.556 6.145 16.952 1.00 90.12 94 SER A C 1
ATOM 761 O O . SER A 1 94 ? -10.771 6.588 18.081 1.00 90.12 94 SER A O 1
ATOM 763 N N . GLN A 1 95 ? -11.354 5.231 16.390 1.00 87.19 95 GLN A N 1
ATOM 764 C CA . GLN A 1 95 ? -12.546 4.689 17.054 1.00 87.19 95 GLN A CA 1
ATOM 765 C C . GLN A 1 95 ? -12.195 3.924 18.341 1.00 87.19 95 GLN A C 1
ATOM 767 O O . GLN A 1 95 ? -12.857 4.096 19.363 1.00 87.19 95 GLN A O 1
ATOM 772 N N . HIS A 1 96 ? -11.112 3.138 18.331 1.00 88.25 96 HIS A N 1
ATOM 773 C CA . HIS A 1 96 ? -10.614 2.450 19.525 1.00 88.25 96 HIS A CA 1
ATOM 774 C C . HIS A 1 96 ? -10.264 3.425 20.659 1.00 88.25 96 HIS A C 1
ATOM 776 O O . HIS A 1 96 ? -10.617 3.188 21.818 1.00 88.25 96 HIS A O 1
ATOM 782 N N . PHE A 1 97 ? -9.583 4.529 20.338 1.00 88.56 97 PHE A N 1
ATOM 783 C CA . PHE A 1 97 ? -9.243 5.548 21.329 1.00 88.56 97 PHE A CA 1
ATOM 784 C C . PHE A 1 97 ? -10.482 6.244 21.898 1.00 88.56 97 PHE A C 1
ATOM 786 O O . PHE A 1 97 ? -10.531 6.471 23.107 1.00 88.56 97 PHE A O 1
ATOM 793 N N . MET A 1 98 ? -11.486 6.532 21.064 1.00 86.75 98 MET A N 1
ATOM 794 C CA . MET A 1 98 ? -12.758 7.111 21.513 1.00 86.75 98 MET A CA 1
ATOM 795 C C . MET A 1 98 ? -13.480 6.191 22.503 1.00 86.75 98 MET A C 1
ATOM 797 O O . MET A 1 98 ? -13.768 6.620 23.618 1.00 86.75 98 MET A O 1
ATOM 801 N N . LEU A 1 99 ? -13.649 4.909 22.164 1.00 84.62 99 LEU A N 1
ATOM 802 C CA . LEU A 1 99 ? -14.253 3.919 23.066 1.00 84.62 99 LEU A CA 1
ATOM 803 C C . LEU A 1 99 ? -13.473 3.772 24.375 1.00 84.62 99 LEU A C 1
ATOM 805 O O . LEU A 1 99 ? -14.051 3.719 25.456 1.00 84.62 99 LEU A O 1
ATOM 809 N N . THR A 1 100 ? -12.141 3.738 24.299 1.00 84.69 100 THR A N 1
ATOM 810 C CA . THR A 1 100 ? -11.294 3.631 25.497 1.00 84.69 100 THR A CA 1
ATOM 811 C C . THR A 1 100 ? -11.458 4.848 26.408 1.00 84.69 100 THR A C 1
ATOM 813 O O . THR A 1 100 ? -11.427 4.717 27.630 1.00 84.69 100 THR A O 1
ATOM 816 N N . LYS A 1 101 ? -11.620 6.043 25.827 1.00 87.44 101 LYS A N 1
ATOM 817 C CA . LYS A 1 101 ? -11.868 7.277 26.577 1.00 87.44 101 LYS A CA 1
ATOM 818 C C . LYS A 1 101 ? -13.244 7.260 27.240 1.00 87.44 101 LYS A C 1
ATOM 820 O O . LYS A 1 101 ? -13.341 7.658 28.395 1.00 87.44 101 LYS A O 1
ATOM 825 N N . GLU A 1 102 ? -14.274 6.799 26.536 1.00 82.94 102 GLU A N 1
ATOM 826 C CA . GLU A 1 102 ? -15.629 6.648 27.081 1.00 82.94 102 GLU A CA 1
ATOM 827 C C . GLU A 1 102 ? -15.639 5.689 28.274 1.00 82.94 102 GLU A C 1
ATOM 829 O O . GLU A 1 102 ? -16.081 6.080 29.349 1.00 82.94 102 GLU A O 1
ATOM 834 N N . LEU A 1 103 ? -15.031 4.506 28.130 1.00 80.06 103 LEU A N 1
ATOM 835 C CA . LEU A 1 103 ? -14.947 3.502 29.197 1.00 80.06 103 LEU A CA 1
ATOM 836 C C . LEU A 1 103 ? -14.208 3.987 30.451 1.00 80.06 103 LEU A C 1
ATOM 838 O O . LEU A 1 103 ? -14.534 3.555 31.548 1.00 80.06 103 LEU A O 1
ATOM 842 N N . LYS A 1 104 ? -13.206 4.865 30.306 1.00 80.94 104 LYS A N 1
ATOM 843 C CA . LYS A 1 104 ? -12.471 5.452 31.443 1.00 80.94 104 LYS A CA 1
ATOM 844 C C . LYS A 1 104 ? -13.240 6.560 32.168 1.00 80.94 104 LYS A C 1
ATOM 846 O O . LYS A 1 104 ? -12.843 6.927 33.270 1.00 80.94 104 LYS A O 1
ATOM 851 N N . ASN A 1 105 ? -14.259 7.132 31.528 1.00 70.44 105 ASN A N 1
ATOM 852 C CA . ASN A 1 105 ? -15.075 8.214 32.080 1.00 70.44 105 ASN A CA 1
ATOM 853 C C . ASN A 1 105 ? -16.396 7.715 32.699 1.00 70.44 105 ASN A C 1
ATOM 855 O O . ASN A 1 105 ? -17.102 8.517 33.311 1.00 70.44 105 ASN A O 1
ATOM 859 N N . THR A 1 106 ? -16.727 6.433 32.521 1.00 57.91 106 THR A N 1
ATOM 860 C CA . THR A 1 106 ? -17.773 5.679 33.244 1.00 57.91 106 THR A CA 1
ATOM 861 C C . THR A 1 106 ? -17.217 5.008 34.486 1.00 57.91 106 THR A C 1
ATOM 863 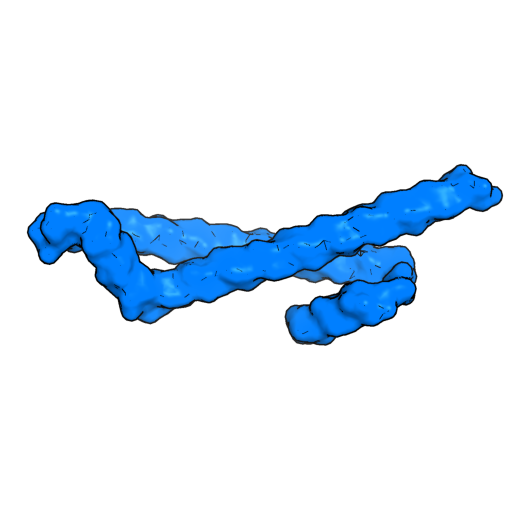O O . THR A 1 106 ? -17.938 5.014 35.506 1.00 57.91 106 THR A O 1
#

pLDDT: mean 90.26, std 7.17, range [57.72, 97.38]